Protein AF-A0A9J9GI26-F1 (afdb_monomer_lite)

Structure (mmCIF, N/CA/C/O backbone):
data_AF-A0A9J9GI26-F1
#
_entry.id   AF-A0A9J9GI26-F1
#
loop_
_atom_site.group_PDB
_atom_site.id
_atom_site.type_symbol
_atom_site.label_atom_id
_atom_site.label_alt_id
_atom_site.label_comp_id
_atom_site.label_asym_id
_atom_site.label_entity_id
_atom_site.label_seq_id
_atom_site.pdbx_PDB_ins_code
_atom_site.Cartn_x
_atom_site.Cartn_y
_atom_site.Cartn_z
_atom_site.occupancy
_atom_site.B_iso_or_equiv
_atom_site.auth_seq_id
_atom_site.auth_comp_id
_atom_site.auth_asym_id
_atom_site.auth_atom_id
_atom_site.pdbx_PDB_model_num
ATOM 1 N N . MET A 1 1 ? -12.880 -10.654 -26.041 1.00 37.88 1 MET A N 1
ATOM 2 C CA . MET A 1 1 ? -12.517 -11.934 -25.400 1.00 37.88 1 MET A CA 1
AT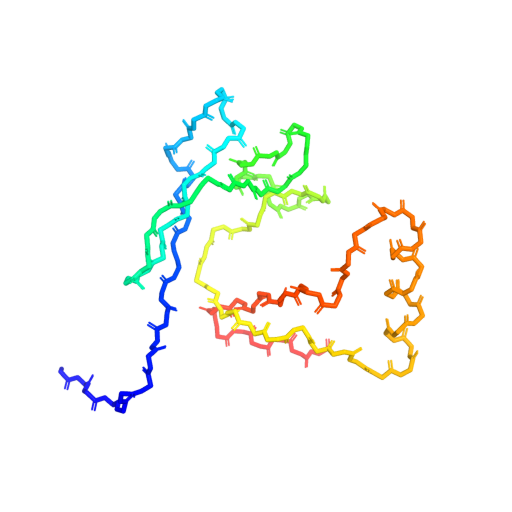OM 3 C C . MET A 1 1 ? -11.047 -12.140 -25.682 1.00 37.88 1 MET A C 1
ATOM 5 O O . MET A 1 1 ? -10.713 -12.551 -26.780 1.00 37.88 1 MET A O 1
ATOM 9 N N . GLU A 1 2 ? -10.180 -11.764 -24.748 1.00 37.56 2 GLU A N 1
ATOM 10 C CA . GLU A 1 2 ? -8.740 -11.980 -24.886 1.00 37.56 2 GLU A CA 1
ATOM 11 C C . GLU A 1 2 ? -8.299 -12.822 -23.695 1.00 37.56 2 GLU A C 1
ATOM 13 O O . GLU A 1 2 ? -8.325 -12.387 -22.547 1.00 37.56 2 GLU A O 1
ATOM 18 N N . SER A 1 3 ? -8.037 -14.089 -23.997 1.00 53.53 3 SER A N 1
ATOM 19 C CA . SER A 1 3 ? -7.461 -15.075 -23.099 1.00 53.53 3 SER A CA 1
ATOM 20 C C . SER A 1 3 ? -5.970 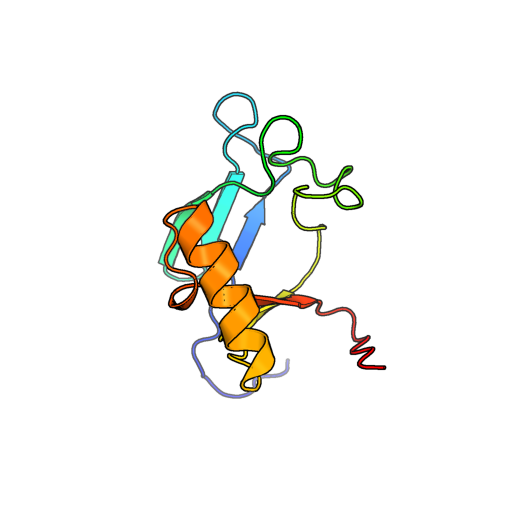-15.117 -23.403 1.00 53.53 3 SER A C 1
ATOM 22 O O . SER A 1 3 ? -5.590 -15.536 -24.494 1.00 53.53 3 SER A O 1
ATOM 24 N N . ALA A 1 4 ? -5.136 -14.710 -22.448 1.00 44.38 4 ALA A N 1
ATOM 25 C CA . ALA A 1 4 ? -3.691 -14.875 -22.512 1.00 44.38 4 ALA A CA 1
ATOM 26 C C . ALA A 1 4 ? -3.170 -15.411 -21.168 1.00 44.38 4 ALA A C 1
ATOM 28 O O . ALA A 1 4 ? -3.223 -14.722 -20.158 1.00 44.38 4 ALA A O 1
ATOM 29 N N . SER A 1 5 ? -2.677 -16.654 -21.216 1.00 44.22 5 SER A N 1
AT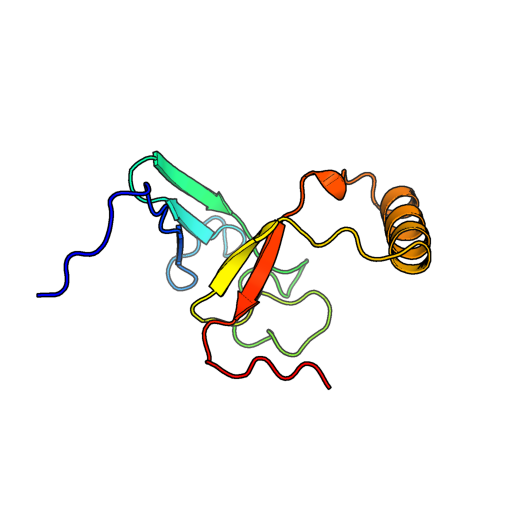OM 30 C CA . SER A 1 5 ? -1.713 -17.307 -20.317 1.00 44.22 5 SER A CA 1
ATOM 31 C C . SER A 1 5 ? -1.999 -17.303 -18.804 1.00 44.22 5 SER A C 1
ATOM 33 O O . SER A 1 5 ? -1.790 -16.315 -18.108 1.00 44.22 5 SER A O 1
ATOM 35 N N . GLY A 1 6 ? -2.393 -18.470 -18.279 1.00 45.53 6 GLY A N 1
ATOM 36 C CA . GLY A 1 6 ? -2.647 -18.739 -16.860 1.00 45.53 6 GLY A CA 1
ATOM 37 C C . GLY A 1 6 ? -1.395 -18.736 -15.976 1.00 45.53 6 GLY A C 1
ATOM 38 O O . GLY A 1 6 ? -1.008 -19.771 -15.443 1.00 45.53 6 GLY A O 1
ATOM 39 N N . GLY A 1 7 ? -0.791 -17.565 -15.790 1.00 52.03 7 GLY A N 1
ATOM 40 C CA . GLY A 1 7 ? -0.138 -17.222 -14.530 1.00 52.03 7 GLY A CA 1
ATOM 41 C C . GLY A 1 7 ? -1.213 -16.738 -13.558 1.00 52.03 7 GLY A C 1
ATOM 42 O O . GLY A 1 7 ? -2.127 -16.019 -13.960 1.00 52.03 7 GLY A O 1
ATOM 43 N N . LEU A 1 8 ? -1.156 -17.156 -12.295 1.00 61.97 8 LEU A N 1
ATOM 44 C CA . LEU A 1 8 ? -2.132 -16.754 -11.283 1.00 61.97 8 LEU A CA 1
ATOM 45 C C . LEU A 1 8 ? -1.972 -15.247 -11.004 1.00 61.97 8 LEU A C 1
ATOM 47 O O . LEU A 1 8 ? -1.168 -14.841 -10.172 1.00 61.97 8 LEU A O 1
ATOM 51 N N . MET A 1 9 ? -2.686 -14.403 -11.751 1.00 69.44 9 MET A N 1
ATOM 52 C CA . MET A 1 9 ? -2.701 -12.962 -11.520 1.00 69.44 9 MET A CA 1
ATOM 53 C C . MET A 1 9 ? -3.489 -12.691 -10.238 1.00 69.44 9 MET A C 1
ATOM 55 O O . MET A 1 9 ? -4.719 -12.746 -10.227 1.00 69.44 9 MET A O 1
ATOM 59 N N . ILE A 1 10 ? -2.776 -12.400 -9.153 1.00 81.56 10 ILE A N 1
ATOM 60 C CA . ILE A 1 10 ? -3.390 -11.964 -7.901 1.00 81.56 10 ILE A CA 1
ATOM 61 C C . ILE A 1 10 ? -3.854 -10.517 -8.087 1.00 81.56 10 ILE A C 1
ATOM 63 O O . ILE A 1 10 ? -3.063 -9.629 -8.401 1.00 81.56 10 ILE A O 1
ATOM 67 N N . SER A 1 11 ? -5.155 -10.284 -7.918 1.00 88.25 11 SER A N 1
ATOM 68 C CA . SER A 1 11 ? -5.745 -8.945 -7.944 1.00 88.25 11 SER A CA 1
ATOM 69 C C . SER A 1 11 ? -6.010 -8.472 -6.521 1.00 88.25 11 SER A C 1
ATOM 71 O O . SER A 1 11 ? -6.630 -9.188 -5.736 1.00 88.25 11 SER A O 1
ATOM 73 N N . CYS A 1 12 ? -5.554 -7.262 -6.213 1.00 91.50 12 CYS A N 1
ATOM 74 C CA . CYS A 1 12 ? -5.701 -6.617 -4.916 1.00 91.50 12 CYS A CA 1
ATOM 75 C C . CYS A 1 12 ? -6.516 -5.331 -5.079 1.00 91.50 12 CYS A C 1
ATOM 77 O O . CYS A 1 12 ? -6.204 -4.511 -5.946 1.00 91.50 12 CYS A O 1
ATOM 79 N N . ARG A 1 13 ? -7.537 -5.126 -4.242 1.00 93.75 13 ARG A N 1
ATOM 80 C CA . ARG A 1 13 ? -8.351 -3.904 -4.229 1.00 93.75 13 ARG A CA 1
ATOM 81 C C . ARG A 1 13 ? -8.516 -3.384 -2.810 1.00 93.75 13 ARG A C 1
ATOM 83 O O . ARG A 1 13 ? -9.058 -4.079 -1.962 1.00 93.75 13 ARG A O 1
ATOM 90 N N . VAL A 1 14 ? -8.111 -2.140 -2.581 1.00 93.50 14 VAL A N 1
ATOM 91 C CA . VAL A 1 14 ? -8.402 -1.421 -1.334 1.00 93.50 14 VAL A CA 1
ATOM 92 C C . VAL A 1 14 ? -9.658 -0.573 -1.530 1.00 93.50 14 VAL A C 1
ATOM 94 O O . VAL A 1 14 ? -9.786 0.099 -2.555 1.00 93.50 14 VAL A O 1
ATOM 97 N N . ASP A 1 15 ? -10.583 -0.602 -0.570 1.00 92.38 15 ASP A N 1
ATOM 98 C CA . ASP A 1 15 ? -11.762 0.271 -0.561 1.00 92.38 15 ASP A CA 1
ATOM 99 C C . ASP A 1 15 ? -11.632 1.371 0.498 1.00 92.38 15 ASP A C 1
ATOM 101 O O . ASP A 1 15 ? -11.766 1.120 1.695 1.00 92.38 15 ASP A O 1
ATOM 105 N N . PHE A 1 16 ? -11.388 2.601 0.042 1.00 90.31 16 PHE A N 1
ATOM 106 C CA . PHE A 1 16 ? -11.333 3.785 0.901 1.00 90.31 16 PHE A CA 1
ATOM 107 C C . PHE A 1 16 ? -12.708 4.426 1.152 1.00 90.31 16 PHE A C 1
ATOM 109 O O . PHE A 1 16 ? -12.797 5.352 1.951 1.00 90.31 16 PHE A O 1
ATOM 116 N N . ASN A 1 17 ? -13.786 3.956 0.508 1.00 90.88 17 ASN A N 1
ATOM 117 C CA . ASN A 1 17 ? -15.136 4.495 0.734 1.00 90.88 17 ASN A CA 1
ATOM 118 C C . ASN A 1 17 ? -15.819 3.871 1.958 1.00 90.88 17 ASN A C 1
ATOM 120 O O . ASN A 1 17 ? -16.731 4.466 2.526 1.00 90.88 17 ASN A O 1
ATOM 124 N N . HIS A 1 18 ? -15.382 2.676 2.361 1.00 91.94 18 HIS A N 1
ATOM 125 C CA . HIS A 1 18 ? -15.930 1.942 3.498 1.00 91.94 18 HIS A CA 1
ATOM 126 C C . HIS A 1 18 ? -14.828 1.669 4.514 1.00 91.94 18 HIS A C 1
ATOM 128 O O . HIS A 1 18 ? -14.175 0.623 4.496 1.00 91.94 18 HIS A O 1
ATOM 134 N N . LEU A 1 19 ? -14.625 2.645 5.395 1.00 93.62 19 LEU A N 1
ATOM 135 C CA . LEU A 1 19 ? -13.651 2.561 6.472 1.00 93.62 19 LEU A CA 1
ATOM 136 C C . LEU A 1 19 ? -14.308 2.075 7.768 1.00 93.62 19 LEU A C 1
ATOM 138 O O . LEU A 1 19 ? -15.457 2.397 8.070 1.00 93.62 19 LEU A O 1
ATOM 142 N N . TYR A 1 20 ? -13.542 1.331 8.554 1.00 91.62 20 TYR A N 1
ATOM 143 C CA . TYR A 1 20 ? -13.896 0.827 9.875 1.00 91.62 20 TYR A CA 1
ATOM 144 C C . TYR A 1 20 ? -13.054 1.538 10.941 1.00 91.62 20 TYR A C 1
ATOM 146 O O . TYR A 1 20 ? -12.129 2.290 10.620 1.00 91.62 20 TYR A O 1
ATOM 154 N N . ASP A 1 21 ? -13.365 1.286 12.215 1.00 92.38 21 ASP A N 1
ATOM 155 C CA . ASP A 1 21 ? -12.585 1.780 13.358 1.00 92.38 21 ASP A CA 1
ATOM 156 C C . ASP A 1 21 ? -12.354 3.306 13.320 1.00 92.38 21 ASP A C 1
ATOM 158 O O . ASP A 1 21 ? -11.226 3.798 13.383 1.00 92.38 21 ASP A O 1
ATOM 162 N N . GLU A 1 22 ? -13.447 4.058 13.138 1.00 89.19 22 GLU A N 1
ATOM 163 C CA . GLU A 1 22 ? -13.449 5.530 13.041 1.00 89.19 22 GLU A CA 1
ATOM 164 C C . GLU A 1 22 ? -12.573 6.085 11.900 1.00 89.19 22 GLU A C 1
ATOM 166 O O . GLU A 1 22 ? -12.017 7.177 11.991 1.00 89.19 22 GLU A O 1
ATOM 171 N N . GLY A 1 23 ? -12.439 5.334 10.803 1.00 87.62 23 GLY A N 1
ATOM 172 C CA . GLY A 1 23 ? -11.656 5.752 9.637 1.00 87.62 23 GLY A CA 1
ATOM 173 C C . GLY A 1 23 ? -10.215 5.240 9.636 1.00 87.62 23 GLY A C 1
ATOM 174 O O . GLY A 1 23 ? -9.483 5.466 8.673 1.00 87.62 23 GLY A O 1
ATOM 175 N N . ARG A 1 24 ? -9.789 4.525 10.683 1.00 89.00 24 ARG A N 1
ATOM 176 C CA . ARG A 1 24 ? -8.407 4.036 10.815 1.00 89.00 24 ARG A CA 1
ATOM 177 C C . ARG A 1 24 ? -8.119 2.798 9.977 1.00 89.00 24 ARG A C 1
ATOM 179 O O . ARG A 1 24 ? -6.965 2.576 9.613 1.00 89.00 24 ARG A O 1
ATOM 186 N N . VAL A 1 25 ? -9.143 2.021 9.630 1.00 93.69 25 VAL A N 1
ATOM 187 C CA . VAL A 1 25 ? -8.977 0.744 8.926 1.00 93.69 25 VAL A CA 1
ATOM 188 C C . VAL A 1 25 ? -9.746 0.748 7.609 1.00 93.69 25 VAL A C 1
ATOM 190 O O . VAL A 1 25 ? -10.948 0.986 7.584 1.00 93.69 25 VAL A O 1
ATOM 193 N N . ALA A 1 26 ? -9.059 0.425 6.519 1.00 94.81 26 ALA A N 1
ATOM 194 C CA . ALA A 1 26 ? -9.639 0.109 5.219 1.00 94.81 26 ALA A CA 1
ATOM 195 C C . ALA A 1 26 ? -9.662 -1.414 4.999 1.00 94.81 26 ALA A C 1
ATOM 197 O O . ALA A 1 26 ? -8.950 -2.168 5.669 1.00 94.81 26 ALA A O 1
ATOM 198 N N . ARG A 1 27 ? -10.463 -1.882 4.036 1.00 95.88 27 ARG A N 1
ATOM 199 C CA . ARG A 1 27 ? -10.477 -3.294 3.621 1.00 95.88 27 ARG A CA 1
ATOM 200 C C . ARG A 1 27 ? -9.659 -3.485 2.350 1.00 95.88 27 ARG A C 1
ATOM 202 O O . ARG A 1 27 ? -9.903 -2.799 1.359 1.00 95.88 27 ARG A O 1
ATOM 209 N N . LEU A 1 28 ? -8.739 -4.444 2.375 1.00 94.31 28 LEU A N 1
ATOM 210 C CA . LEU A 1 28 ? -8.050 -4.972 1.203 1.00 94.31 28 LEU A CA 1
ATOM 211 C C . LEU A 1 28 ? -8.680 -6.308 0.813 1.00 94.31 28 LEU A C 1
ATOM 213 O O . LEU A 1 28 ? -8.615 -7.262 1.579 1.00 94.31 28 LEU A O 1
ATOM 217 N N . ASP A 1 29 ? -9.236 -6.387 -0.387 1.00 95.06 29 ASP A N 1
ATOM 218 C CA . ASP A 1 29 ? -9.704 -7.628 -0.992 1.00 95.06 29 ASP A CA 1
ATOM 219 C C . ASP A 1 29 ? -8.622 -8.202 -1.908 1.00 95.06 29 ASP A C 1
ATOM 221 O O . ASP A 1 29 ? -8.155 -7.525 -2.827 1.00 95.06 29 ASP A O 1
ATOM 225 N N . VAL A 1 30 ? -8.238 -9.454 -1.668 1.00 92.56 30 VAL A N 1
ATOM 226 C CA . VAL A 1 30 ? -7.242 -10.197 -2.444 1.00 92.56 30 VAL A CA 1
ATOM 227 C C . VAL A 1 30 ? -7.936 -11.369 -3.133 1.00 92.56 30 VAL A C 1
ATOM 229 O O . VAL A 1 30 ? -8.406 -12.312 -2.489 1.00 92.56 30 VAL A O 1
ATOM 232 N N . GLY A 1 31 ? -8.017 -11.300 -4.461 1.00 91.38 31 GLY A N 1
ATOM 233 C CA . GLY A 1 31 ? -8.706 -12.280 -5.293 1.00 91.38 31 GLY A CA 1
ATOM 234 C C . GLY A 1 31 ? -8.180 -13.697 -5.068 1.00 91.38 31 GLY A C 1
ATOM 235 O O . GLY A 1 31 ? -6.991 -13.955 -5.227 1.00 91.38 31 GLY A O 1
ATOM 236 N N . GLY A 1 32 ? -9.075 -14.612 -4.693 1.00 88.50 32 GLY A N 1
ATOM 237 C CA . GLY A 1 32 ? -8.738 -16.014 -4.423 1.00 88.50 32 GLY A CA 1
ATOM 238 C C . GLY A 1 32 ? -8.084 -16.284 -3.063 1.00 88.50 32 GLY A C 1
ATOM 239 O O . GLY A 1 32 ? -7.828 -17.445 -2.763 1.00 88.50 32 GLY A O 1
ATOM 240 N N . VAL A 1 33 ? -7.845 -15.257 -2.236 1.00 92.69 33 VAL A N 1
ATOM 241 C CA . VAL A 1 33 ? -7.204 -15.397 -0.915 1.00 92.69 33 VAL A CA 1
ATOM 242 C C . VAL A 1 33 ? -8.144 -14.974 0.215 1.00 92.69 33 VAL A C 1
ATOM 244 O O . VAL A 1 33 ? -8.350 -15.740 1.152 1.00 92.69 33 VAL A O 1
ATOM 247 N N . GLY A 1 34 ? -8.738 -13.779 0.141 1.00 92.75 34 GLY A N 1
ATOM 248 C CA . GLY A 1 34 ? -9.629 -13.268 1.186 1.00 92.75 34 GLY A CA 1
ATOM 249 C C . GLY A 1 34 ? -9.572 -11.752 1.353 1.00 92.75 34 GLY A C 1
ATOM 250 O O . GLY A 1 34 ? -9.037 -11.044 0.501 1.00 92.75 34 GLY A O 1
ATOM 251 N N . SER A 1 35 ? -10.125 -11.265 2.463 1.00 95.31 35 SER A N 1
ATOM 252 C CA . SER A 1 35 ? -10.173 -9.840 2.802 1.00 95.31 35 SER A CA 1
ATOM 253 C C . SER A 1 35 ? -9.413 -9.566 4.096 1.00 95.31 35 SER A C 1
ATOM 255 O O . SER A 1 35 ? -9.568 -10.296 5.075 1.00 95.31 35 SER A O 1
ATOM 257 N N . PHE A 1 36 ? -8.631 -8.489 4.117 1.00 94.81 36 PHE A N 1
ATOM 258 C CA . PHE A 1 36 ? -7.733 -8.149 5.218 1.00 94.81 36 PHE A CA 1
ATOM 259 C C . PHE A 1 36 ? -7.912 -6.690 5.659 1.00 94.81 36 PHE A C 1
ATOM 261 O O . PHE A 1 36 ? -8.144 -5.822 4.810 1.00 94.81 36 PHE A O 1
ATOM 268 N N . PRO A 1 37 ? -7.798 -6.391 6.965 1.00 94.62 37 PRO A N 1
ATOM 269 C CA . PRO A 1 37 ? -7.746 -5.018 7.448 1.00 94.62 37 PRO A CA 1
ATOM 270 C C . PRO A 1 37 ? -6.386 -4.397 7.109 1.00 94.62 37 PRO A C 1
ATOM 272 O O . PRO A 1 37 ? -5.340 -4.978 7.395 1.00 94.62 37 PRO A O 1
ATOM 275 N N . VAL A 1 38 ? -6.396 -3.211 6.509 1.00 93.88 38 VAL A N 1
ATOM 276 C CA . VAL A 1 38 ? -5.191 -2.461 6.124 1.00 93.88 38 VAL A CA 1
ATOM 277 C C . VAL A 1 38 ? -5.356 -0.975 6.436 1.00 93.88 38 VAL A C 1
ATOM 279 O O . VAL A 1 38 ? -6.446 -0.515 6.765 1.00 93.88 38 VAL A O 1
ATOM 282 N N . PHE A 1 39 ? -4.283 -0.203 6.302 1.00 93.06 39 PHE A N 1
ATOM 283 C CA . PHE A 1 39 ? -4.330 1.257 6.324 1.00 93.06 39 PHE A CA 1
ATOM 284 C C . PHE A 1 39 ? -3.296 1.826 5.348 1.00 93.06 39 PHE A C 1
ATOM 286 O O . PHE A 1 39 ? -2.363 1.133 4.938 1.00 93.06 39 PHE A O 1
ATOM 293 N N . SER A 1 40 ? -3.455 3.091 4.970 1.00 88.88 40 SER A N 1
ATOM 294 C CA . SER A 1 40 ? -2.495 3.815 4.135 1.00 88.88 40 SER A CA 1
ATOM 295 C C . SER A 1 40 ? -2.328 5.246 4.635 1.00 88.88 40 SER A C 1
ATOM 297 O O . SER A 1 40 ? -3.312 5.870 5.011 1.00 88.88 40 SER A O 1
ATOM 299 N N . GLY A 1 41 ? -1.102 5.772 4.640 1.00 86.88 41 GLY A N 1
ATOM 300 C CA . GLY A 1 41 ? -0.771 7.062 5.256 1.00 86.88 41 GLY A CA 1
ATOM 301 C C . GLY A 1 41 ? -0.580 6.984 6.777 1.00 86.88 41 GLY A C 1
ATOM 302 O O . GLY A 1 41 ? -0.814 5.947 7.397 1.00 86.88 41 GLY A O 1
ATOM 303 N N . LEU A 1 42 ? -0.115 8.080 7.382 1.00 82.81 42 LEU A N 1
ATOM 304 C CA . LEU A 1 42 ? 0.188 8.156 8.817 1.00 82.81 42 LEU A CA 1
ATOM 305 C C . LEU A 1 42 ? -0.653 9.215 9.541 1.00 82.81 42 LEU A C 1
ATOM 307 O O . LEU A 1 42 ? -0.948 10.286 9.005 1.00 82.81 42 LEU A O 1
ATOM 311 N N . GLY A 1 43 ? -0.986 8.932 10.804 1.00 84.81 43 GLY A N 1
ATOM 312 C CA . GLY A 1 43 ? -1.677 9.860 11.702 1.00 84.81 43 GLY A CA 1
ATOM 313 C C . GLY A 1 43 ? -2.980 10.397 11.107 1.00 84.81 43 GLY A C 1
ATOM 314 O O . GLY A 1 43 ? -3.825 9.639 10.641 1.00 84.81 43 GLY A O 1
ATOM 315 N N . ASN A 1 44 ? -3.123 11.723 11.082 1.00 84.31 44 ASN A N 1
ATOM 316 C CA . ASN A 1 44 ? -4.331 12.397 10.595 1.00 84.31 44 ASN A CA 1
ATOM 317 C C . ASN A 1 44 ? -4.545 12.294 9.074 1.00 84.31 44 ASN A C 1
ATOM 319 O O . ASN A 1 44 ? -5.597 12.726 8.598 1.00 84.31 44 ASN A O 1
ATOM 323 N N . LEU A 1 45 ? -3.567 11.771 8.326 1.00 83.94 45 LEU A N 1
ATOM 324 C CA . LEU A 1 45 ? -3.615 11.573 6.872 1.00 83.94 45 LEU A CA 1
ATOM 325 C C . LEU A 1 45 ? -3.911 10.114 6.486 1.00 83.94 45 LEU A C 1
ATOM 327 O O . LEU A 1 45 ? -3.865 9.771 5.300 1.00 83.94 45 LEU A O 1
ATOM 331 N N . ALA A 1 46 ? -4.179 9.258 7.476 1.00 88.69 46 ALA A N 1
ATOM 332 C CA . ALA A 1 46 ? -4.509 7.862 7.250 1.00 88.69 46 ALA A CA 1
ATOM 333 C C . ALA A 1 46 ? -5.857 7.721 6.527 1.00 88.69 46 ALA A C 1
ATOM 335 O O . ALA A 1 46 ? -6.847 8.332 6.928 1.00 88.69 46 ALA A O 1
ATOM 336 N N . ASN A 1 47 ? -5.879 6.909 5.471 1.00 90.12 47 ASN A N 1
ATOM 337 C CA . ASN A 1 47 ? -7.033 6.590 4.626 1.00 90.12 47 ASN A CA 1
ATOM 338 C C . ASN A 1 47 ? -7.764 7.816 4.041 1.00 90.12 47 ASN A C 1
ATOM 340 O O . ASN A 1 47 ? -8.961 7.758 3.772 1.00 90.12 47 ASN A O 1
ATOM 344 N N . LYS A 1 48 ? -7.030 8.912 3.823 1.00 87.75 48 LYS A N 1
ATOM 345 C CA . LYS A 1 48 ? -7.490 10.162 3.205 1.00 87.75 48 LYS A CA 1
ATOM 346 C C . LYS A 1 48 ? -6.886 10.336 1.813 1.00 87.75 48 LYS A C 1
ATOM 348 O O . LYS A 1 48 ? -5.846 10.995 1.676 1.00 87.75 48 LYS A O 1
ATOM 353 N N . PRO A 1 49 ? -7.483 9.726 0.774 1.00 82.56 49 PRO A N 1
ATOM 354 C CA . PRO A 1 49 ? -6.959 9.789 -0.588 1.00 82.56 49 PRO A CA 1
ATOM 355 C C . PRO A 1 49 ? -6.882 11.215 -1.146 1.00 82.56 49 PRO A C 1
ATOM 357 O O . PRO A 1 49 ? -6.036 11.497 -1.986 1.00 82.56 49 PRO A O 1
ATOM 360 N N . GLU A 1 50 ? -7.710 12.138 -0.661 1.00 83.50 50 GLU A N 1
ATOM 361 C CA . GLU A 1 50 ? -7.683 13.552 -1.032 1.00 83.50 50 GLU A CA 1
ATOM 362 C C . GLU A 1 50 ? -6.387 14.255 -0.617 1.00 83.50 50 GLU A C 1
ATOM 364 O O . GLU A 1 50 ? -6.006 15.245 -1.231 1.00 83.50 50 GLU A O 1
ATOM 369 N N . SER A 1 51 ? -5.690 13.737 0.398 1.00 78.69 51 SER A N 1
ATOM 370 C CA . SER A 1 51 ? -4.446 14.314 0.915 1.00 7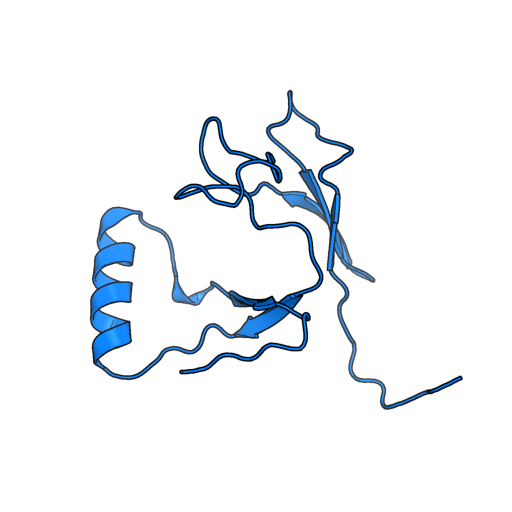8.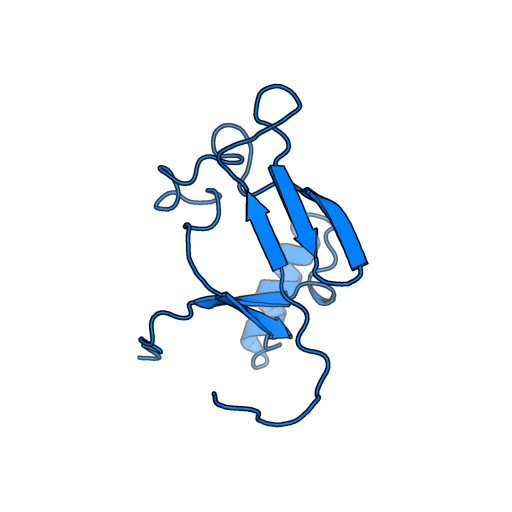69 51 SER A CA 1
ATOM 371 C C . SER A 1 51 ? -3.199 13.703 0.276 1.00 78.69 51 SER A C 1
ATOM 373 O O . SER A 1 51 ? -2.093 13.968 0.740 1.00 78.69 51 SER A O 1
ATOM 375 N N . SER A 1 52 ? -3.338 12.892 -0.780 1.00 74.25 52 SER A N 1
ATOM 376 C CA . SER A 1 52 ? -2.248 12.093 -1.363 1.00 74.25 52 SER A CA 1
ATOM 377 C C . SER A 1 52 ? -1.074 12.905 -1.933 1.00 74.25 52 SER A C 1
ATOM 379 O O . SER A 1 52 ? -0.063 12.333 -2.329 1.00 74.25 52 SER A O 1
ATOM 381 N N . TYR A 1 53 ? -1.200 14.232 -1.999 1.00 76.25 53 TYR A N 1
ATOM 382 C CA . TYR A 1 53 ? -0.139 15.167 -2.376 1.00 76.25 53 TYR A CA 1
ATOM 383 C C . TYR A 1 53 ? 0.793 15.545 -1.207 1.00 76.25 53 TYR A C 1
ATOM 385 O O . TYR A 1 53 ? 1.793 16.228 -1.419 1.00 76.25 53 TYR A O 1
ATOM 393 N N . MET A 1 54 ? 0.471 15.146 0.029 1.00 73.00 54 MET A N 1
ATOM 394 C CA . MET A 1 54 ? 1.243 15.477 1.231 1.00 73.00 54 MET A CA 1
ATOM 395 C C . MET A 1 54 ? 2.238 14.366 1.599 1.00 73.00 54 MET A C 1
ATOM 397 O O . MET A 1 54 ? 2.005 13.180 1.368 1.00 73.00 54 MET A O 1
ATOM 401 N N . THR A 1 55 ? 3.346 14.734 2.245 1.00 73.88 55 THR A N 1
ATOM 402 C CA . THR A 1 55 ? 4.303 13.764 2.799 1.00 73.88 55 THR A CA 1
ATOM 403 C C . THR A 1 55 ? 3.620 12.855 3.825 1.00 73.88 55 THR A C 1
ATOM 405 O O . THR A 1 55 ? 2.920 13.340 4.712 1.00 73.88 55 THR A O 1
ATOM 408 N N . ASN A 1 56 ? 3.865 11.542 3.735 1.00 75.56 56 ASN A N 1
ATOM 409 C CA . ASN A 1 56 ? 3.253 10.493 4.571 1.00 75.56 56 ASN A CA 1
ATOM 410 C C . ASN A 1 56 ? 1.731 10.326 4.403 1.00 75.56 56 ASN A C 1
ATOM 412 O O . ASN A 1 56 ? 1.072 9.762 5.281 1.00 75.56 56 ASN A O 1
ATOM 416 N N . ALA A 1 57 ? 1.163 10.815 3.302 1.00 84.06 57 ALA A N 1
ATOM 417 C CA . ALA A 1 57 ? -0.253 10.660 3.018 1.00 84.06 57 ALA A CA 1
ATOM 418 C C . ALA A 1 57 ? -0.623 9.270 2.489 1.00 84.06 57 ALA A C 1
ATOM 420 O O . ALA A 1 57 ? 0.221 8.422 2.195 1.00 84.06 57 ALA A O 1
ATOM 421 N N . THR A 1 58 ? -1.932 9.065 2.376 1.00 85.75 58 THR A N 1
ATOM 422 C CA . THR A 1 58 ? -2.536 7.898 1.735 1.00 85.75 58 THR A CA 1
ATOM 423 C C . THR A 1 58 ? -2.089 7.782 0.280 1.00 85.75 58 THR A C 1
ATOM 425 O O . THR A 1 58 ? -1.996 8.785 -0.431 1.00 85.75 58 THR A O 1
ATOM 428 N N . VAL A 1 59 ? -1.834 6.551 -0.168 1.00 86.06 59 VAL A N 1
ATOM 429 C CA . VAL A 1 59 ? -1.500 6.259 -1.568 1.00 86.06 59 VAL A CA 1
ATOM 430 C C . VAL A 1 59 ? -2.627 6.779 -2.474 1.00 86.06 59 VAL A C 1
ATOM 432 O O . VAL A 1 59 ? -3.796 6.500 -2.191 1.00 86.06 59 VAL A O 1
ATOM 435 N N . PRO A 1 60 ? -2.315 7.521 -3.554 1.00 87.38 60 PRO A N 1
ATOM 436 C CA . PRO A 1 60 ? -3.339 8.036 -4.453 1.00 87.38 60 PRO A CA 1
ATOM 437 C C . PRO A 1 60 ? -4.236 6.917 -5.013 1.00 87.38 60 PRO A C 1
ATOM 439 O O . PRO A 1 60 ? -3.740 5.838 -5.344 1.00 87.38 60 PRO A O 1
ATOM 442 N N . PRO A 1 61 ? -5.550 7.146 -5.177 1.00 88.50 61 PRO A N 1
ATOM 443 C CA . PRO A 1 61 ? -6.422 6.186 -5.843 1.00 88.50 61 PRO A CA 1
ATOM 444 C C . PRO A 1 61 ? -5.975 5.925 -7.284 1.00 88.50 61 PRO A C 1
ATOM 446 O O . PRO A 1 61 ? -5.751 6.852 -8.065 1.00 88.50 61 PRO A O 1
ATOM 449 N N . GLY A 1 62 ? -5.884 4.653 -7.659 1.00 87.81 62 GLY A N 1
ATOM 450 C CA . GLY A 1 62 ? -5.453 4.263 -8.994 1.00 87.81 62 GLY A CA 1
ATOM 451 C C . GLY A 1 62 ? -5.249 2.763 -9.132 1.00 87.81 62 GLY A C 1
ATOM 452 O O . GLY A 1 62 ? -5.432 1.996 -8.189 1.00 87.81 62 GLY A O 1
ATOM 453 N N . SER A 1 63 ? -4.872 2.347 -10.338 1.00 88.56 63 SER A N 1
ATOM 454 C CA . SER A 1 63 ? -4.383 0.992 -10.590 1.00 88.56 63 SER A CA 1
ATOM 455 C C . SER A 1 63 ? -2.865 0.988 -10.491 1.00 88.56 63 SER A C 1
ATOM 457 O O . SER A 1 63 ? -2.219 1.871 -11.051 1.00 88.56 63 SER A O 1
ATOM 459 N N . TYR A 1 64 ? -2.309 -0.006 -9.808 1.00 87.00 64 TYR A N 1
ATOM 460 C CA . TYR A 1 64 ? -0.872 -0.150 -9.604 1.00 87.00 64 TYR A CA 1
ATOM 461 C C . TYR A 1 64 ? -0.446 -1.586 -9.890 1.00 87.00 64 TYR A C 1
ATOM 463 O O . TYR A 1 64 ? -1.191 -2.529 -9.624 1.00 87.00 64 TYR A O 1
ATOM 471 N N . TRP A 1 65 ? 0.763 -1.741 -10.409 1.00 85.19 65 TRP A N 1
ATOM 472 C CA . TRP A 1 65 ? 1.489 -2.997 -10.396 1.00 85.19 65 TRP A CA 1
ATOM 473 C C . TRP A 1 65 ? 2.218 -3.125 -9.064 1.00 85.19 65 TRP A C 1
ATOM 475 O O . TRP A 1 65 ? 2.901 -2.193 -8.640 1.00 85.19 65 TRP A O 1
ATOM 485 N N . ILE A 1 66 ? 2.057 -4.272 -8.410 1.00 83.00 66 ILE A N 1
ATOM 486 C CA . ILE A 1 66 ? 2.877 -4.654 -7.262 1.00 83.00 66 ILE A CA 1
ATOM 487 C C . ILE A 1 66 ? 4.103 -5.350 -7.838 1.00 83.00 66 ILE A C 1
ATOM 489 O O . ILE A 1 66 ? 3.965 -6.354 -8.536 1.00 83.00 66 ILE A O 1
ATOM 493 N N . VAL A 1 67 ? 5.277 -4.790 -7.588 1.00 80.56 67 VAL A N 1
ATOM 494 C CA . VAL A 1 67 ? 6.555 -5.336 -8.048 1.00 80.56 67 VAL A CA 1
ATOM 495 C C . VAL A 1 67 ? 7.478 -5.516 -6.856 1.00 80.56 67 VAL A C 1
ATOM 497 O O . VAL A 1 67 ? 7.349 -4.806 -5.854 1.00 80.56 67 VAL A O 1
ATOM 500 N N . ASP A 1 68 ? 8.426 -6.441 -6.964 1.00 77.69 68 ASP A N 1
ATOM 501 C CA . ASP A 1 68 ? 9.500 -6.519 -5.981 1.00 77.69 68 ASP A CA 1
ATOM 502 C C . ASP A 1 68 ? 10.232 -5.182 -5.944 1.00 77.69 68 ASP A C 1
ATOM 504 O O . ASP A 1 68 ? 10.482 -4.552 -6.978 1.00 77.69 68 ASP A O 1
ATOM 508 N N . ARG A 1 69 ? 10.526 -4.706 -4.733 1.00 69.44 69 ARG A N 1
ATOM 509 C CA . ARG A 1 69 ? 11.235 -3.446 -4.567 1.00 69.44 69 ARG A CA 1
ATOM 510 C C . ARG A 1 69 ? 12.605 -3.583 -5.240 1.00 69.44 69 ARG A C 1
ATOM 512 O O . ARG A 1 69 ? 13.394 -4.417 -4.799 1.00 69.44 69 ARG A O 1
ATOM 519 N N . PRO A 1 70 ? 12.930 -2.771 -6.263 1.00 61.38 70 PRO A N 1
ATOM 520 C CA . PRO A 1 70 ? 14.249 -2.830 -6.870 1.00 61.38 70 PRO A CA 1
ATOM 521 C C . PRO A 1 70 ? 15.278 -2.442 -5.807 1.00 61.38 70 PRO A C 1
ATOM 523 O O . PRO A 1 70 ? 15.216 -1.351 -5.239 1.00 61.38 70 PRO A O 1
ATOM 526 N N . GLU A 1 71 ? 16.217 -3.338 -5.512 1.00 57.81 71 GLU A N 1
ATOM 527 C CA . GLU A 1 71 ? 17.214 -3.110 -4.457 1.00 57.81 71 GLU A CA 1
ATOM 528 C C . GLU A 1 71 ? 18.161 -1.937 -4.798 1.00 57.81 71 GLU A C 1
ATOM 530 O O . GLU A 1 71 ? 18.706 -1.281 -3.907 1.00 57.81 71 GLU A O 1
ATOM 535 N N . GLY A 1 72 ? 18.236 -1.546 -6.077 1.00 48.75 72 GLY A N 1
ATOM 536 C CA . GLY A 1 72 ? 19.070 -0.450 -6.567 1.00 48.75 72 GLY A CA 1
ATOM 537 C C . GLY A 1 72 ? 20.572 -0.737 -6.423 1.00 48.75 72 GLY A C 1
ATOM 538 O O . GLY A 1 72 ? 20.993 -1.742 -5.866 1.00 48.75 72 GLY A O 1
ATOM 539 N N . GLY A 1 73 ? 21.416 0.147 -6.961 1.00 49.62 73 GLY A N 1
ATOM 540 C CA . GLY A 1 73 ? 22.872 0.058 -6.784 1.00 49.62 73 GLY A CA 1
ATOM 541 C C . GLY A 1 73 ? 23.331 0.415 -5.360 1.00 49.62 73 GLY A C 1
ATOM 542 O O . GLY A 1 73 ? 22.538 0.816 -4.511 1.00 49.62 73 GLY A O 1
ATOM 543 N N . PHE A 1 74 ? 24.644 0.362 -5.112 1.00 44.88 74 PHE A N 1
ATOM 544 C CA . PHE A 1 74 ? 25.302 0.560 -3.802 1.00 44.88 74 PHE A CA 1
ATOM 545 C C . PHE A 1 74 ? 24.825 1.793 -2.987 1.00 44.88 74 PHE A C 1
ATOM 547 O O . PHE A 1 74 ? 24.842 1.775 -1.759 1.00 44.88 74 PHE A O 1
ATOM 554 N N . TYR A 1 75 ? 24.358 2.855 -3.655 1.00 46.62 75 TYR A N 1
ATOM 555 C CA . TYR A 1 75 ? 23.847 4.096 -3.047 1.00 46.62 75 TYR A CA 1
ATOM 556 C C . TYR A 1 75 ? 22.393 3.995 -2.521 1.00 46.62 75 TYR A C 1
ATOM 558 O O . TYR A 1 75 ? 22.008 4.718 -1.605 1.00 46.62 75 TYR A O 1
ATOM 566 N N . SER A 1 76 ? 21.581 3.079 -3.066 1.00 52.59 76 SER A N 1
ATOM 567 C CA . SER A 1 76 ? 20.217 2.762 -2.597 1.00 52.59 76 SER A CA 1
ATOM 568 C C . SER A 1 76 ? 20.246 1.981 -1.277 1.00 52.59 76 SER A C 1
ATOM 570 O O . SER A 1 76 ? 19.421 2.199 -0.380 1.00 52.59 76 SER A O 1
ATOM 572 N N . HIS A 1 77 ? 21.260 1.129 -1.104 1.00 49.09 77 HIS A N 1
ATOM 573 C CA . HIS A 1 77 ? 21.450 0.349 0.116 1.00 49.09 77 HIS A CA 1
ATOM 574 C C . HIS A 1 77 ? 21.782 1.226 1.333 1.00 49.09 77 HIS A C 1
ATOM 576 O O . HIS A 1 77 ? 21.262 0.955 2.411 1.00 49.09 77 HIS A O 1
ATOM 582 N N . THR A 1 78 ? 22.558 2.308 1.192 1.00 48.19 78 THR A N 1
ATOM 583 C CA . THR A 1 78 ? 22.918 3.187 2.327 1.00 48.19 78 THR A CA 1
ATOM 584 C C . THR A 1 78 ? 21.732 4.011 2.842 1.00 48.19 78 THR A C 1
ATOM 586 O O . THR A 1 78 ? 21.556 4.132 4.053 1.00 48.19 78 THR A O 1
ATOM 589 N N . GLN A 1 79 ? 20.864 4.503 1.951 1.00 53.16 79 GLN A N 1
ATOM 590 C CA . GLN A 1 79 ? 19.609 5.178 2.322 1.00 53.16 79 GLN A CA 1
ATOM 591 C C . GLN A 1 79 ? 18.591 4.207 2.942 1.00 53.16 79 GLN A C 1
ATOM 593 O O . GLN A 1 79 ? 17.902 4.546 3.907 1.00 53.16 79 GLN A O 1
ATOM 598 N N . THR A 1 80 ? 18.526 2.977 2.425 1.00 51.94 80 THR A N 1
ATOM 599 C CA . THR A 1 80 ? 17.682 1.903 2.973 1.00 51.94 80 THR A CA 1
ATOM 600 C C . THR A 1 80 ? 18.148 1.502 4.379 1.00 51.94 80 THR A C 1
ATOM 602 O O . THR A 1 80 ? 17.324 1.411 5.286 1.00 51.94 80 THR A O 1
ATOM 605 N N . TRP A 1 81 ? 19.462 1.377 4.603 1.00 48.28 81 TRP A N 1
ATOM 606 C CA . TRP A 1 81 ? 20.059 1.125 5.922 1.00 48.28 81 TRP A CA 1
ATOM 607 C C . TRP A 1 81 ? 19.785 2.247 6.934 1.00 48.28 81 TRP A C 1
ATOM 609 O O . TRP A 1 81 ? 19.457 1.967 8.088 1.00 48.28 81 TRP A O 1
ATOM 619 N N . PHE A 1 82 ? 19.855 3.514 6.513 1.00 47.50 82 PHE A N 1
ATOM 620 C CA . PHE A 1 82 ? 19.566 4.654 7.392 1.00 47.50 82 PHE A CA 1
ATOM 621 C C . PHE A 1 82 ? 18.093 4.700 7.832 1.00 47.50 82 PHE A C 1
ATOM 623 O O . PHE A 1 82 ? 17.803 4.993 8.992 1.00 47.50 82 PHE A O 1
ATOM 630 N N . LYS A 1 83 ? 17.152 4.355 6.940 1.00 49.94 83 LYS A N 1
ATOM 631 C CA . LYS A 1 83 ? 15.721 4.244 7.280 1.00 49.94 83 LYS A CA 1
ATOM 632 C C . LYS A 1 83 ? 15.410 3.008 8.136 1.00 49.94 83 LYS A C 1
ATOM 634 O O . LYS A 1 83 ? 14.612 3.118 9.071 1.00 49.94 83 LYS A O 1
ATOM 639 N N . HIS A 1 84 ? 16.088 1.882 7.887 1.00 49.53 84 HIS A N 1
ATOM 640 C CA . HIS A 1 84 ? 16.062 0.677 8.733 1.00 49.53 84 HIS A CA 1
ATOM 641 C C . HIS A 1 84 ? 16.396 0.993 10.194 1.00 49.53 84 HIS A C 1
ATOM 643 O O . HIS A 1 84 ? 15.627 0.650 11.094 1.00 49.53 84 HIS A O 1
ATOM 649 N N . ALA A 1 85 ? 17.503 1.701 10.429 1.00 46.22 85 ALA A N 1
ATOM 650 C CA . ALA A 1 85 ? 17.983 2.010 11.774 1.00 46.22 85 ALA A CA 1
ATOM 651 C C . ALA A 1 85 ? 17.049 2.941 12.574 1.00 46.22 85 ALA A C 1
ATOM 653 O O . ALA A 1 85 ? 17.091 2.929 13.801 1.00 46.22 85 ALA A O 1
ATOM 654 N N . TYR A 1 86 ? 16.197 3.729 11.907 1.00 46.38 86 TYR A N 1
ATOM 655 C CA . TYR A 1 86 ? 15.379 4.763 12.556 1.00 46.38 86 TYR A CA 1
ATOM 656 C C . TYR A 1 86 ? 13.934 4.335 12.883 1.00 46.38 86 TYR A C 1
ATOM 658 O O . TYR A 1 86 ? 13.245 5.026 13.625 1.00 46.38 86 TYR A O 1
ATOM 666 N N . THR A 1 87 ? 13.446 3.215 12.339 1.00 56.53 87 THR A N 1
ATOM 667 C CA . THR A 1 87 ? 12.018 2.816 12.447 1.00 56.53 87 THR A CA 1
ATOM 668 C C . THR A 1 87 ? 11.783 1.378 12.901 1.00 56.53 87 THR A C 1
ATOM 670 O O . THR A 1 87 ? 10.664 1.059 13.287 1.00 56.53 87 THR A O 1
ATOM 673 N N . GLY A 1 88 ? 12.797 0.506 12.857 1.00 57.47 88 GLY A N 1
ATOM 674 C CA . GLY A 1 88 ? 12.660 -0.904 13.247 1.00 57.47 88 GLY A CA 1
ATOM 675 C C . GLY A 1 88 ? 11.911 -1.791 12.241 1.00 57.47 88 GLY A C 1
ATOM 676 O O . GLY A 1 88 ? 11.690 -2.964 12.524 1.00 57.47 88 GLY A O 1
ATOM 677 N N . ASN A 1 89 ? 11.538 -1.268 11.069 1.00 63.38 89 ASN A N 1
ATOM 678 C CA . ASN A 1 89 ? 10.885 -2.046 10.012 1.00 63.38 89 ASN A CA 1
ATOM 679 C C . ASN A 1 89 ? 11.902 -2.869 9.205 1.00 63.38 89 ASN A C 1
ATOM 681 O O . ASN A 1 89 ? 13.025 -2.416 8.973 1.00 63.38 89 ASN A O 1
ATOM 685 N N . ASN A 1 90 ? 11.492 -4.049 8.725 1.00 67.06 90 ASN A N 1
ATOM 686 C CA . ASN A 1 90 ? 12.249 -4.809 7.733 1.00 67.06 90 ASN A CA 1
ATOM 687 C C . ASN A 1 90 ? 11.859 -4.362 6.314 1.00 67.06 90 ASN A C 1
ATOM 689 O O . ASN A 1 90 ? 10.840 -4.789 5.780 1.00 67.06 90 ASN A O 1
ATOM 693 N N . TYR A 1 91 ? 12.650 -3.478 5.707 1.00 66.25 91 TYR A N 1
ATOM 694 C CA . TYR A 1 91 ? 12.363 -2.920 4.383 1.00 66.25 91 TYR A CA 1
ATOM 695 C C . TYR A 1 91 ? 12.687 -3.885 3.234 1.00 66.25 91 TYR A C 1
ATOM 697 O O . TYR A 1 91 ? 12.362 -3.575 2.088 1.00 66.25 91 TYR A O 1
ATOM 705 N N . TYR A 1 92 ? 13.310 -5.035 3.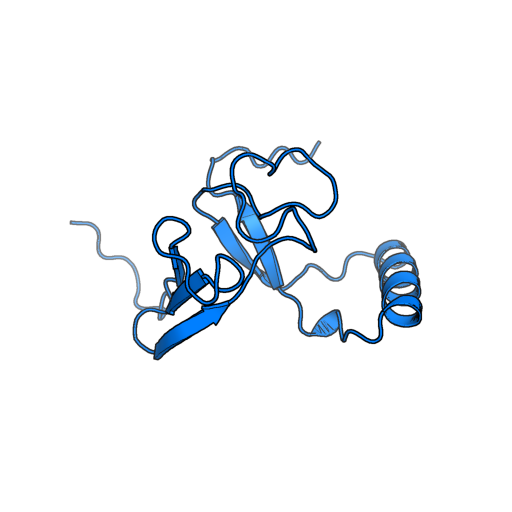517 1.00 69.19 92 TYR A N 1
ATOM 706 C CA . TYR A 1 92 ? 13.509 -6.102 2.530 1.00 69.19 92 TYR A CA 1
ATOM 707 C C . TYR A 1 92 ? 12.208 -6.850 2.211 1.00 69.19 92 TYR A C 1
ATOM 709 O O . TYR A 1 92 ? 12.068 -7.369 1.112 1.00 69.19 92 TYR A O 1
ATOM 717 N N . ASP A 1 93 ? 11.231 -6.839 3.124 1.00 73.06 93 ASP A N 1
ATOM 718 C CA . ASP A 1 93 ? 9.918 -7.462 2.902 1.00 73.06 93 ASP A CA 1
ATOM 719 C C . ASP A 1 93 ? 8.952 -6.533 2.143 1.00 73.06 93 ASP A C 1
ATOM 721 O O . ASP A 1 93 ? 7.787 -6.864 1.916 1.00 73.06 93 ASP A O 1
ATOM 725 N N . TRP A 1 94 ? 9.398 -5.322 1.798 1.00 79.19 94 TRP A N 1
ATOM 726 C CA . TRP A 1 94 ? 8.552 -4.333 1.147 1.00 79.19 94 TRP A CA 1
ATOM 727 C C . TRP A 1 94 ? 8.523 -4.561 -0.358 1.00 79.19 94 TRP A C 1
ATOM 729 O O . TRP A 1 94 ? 9.553 -4.728 -1.005 1.00 79.19 94 TRP A O 1
ATOM 739 N N . PHE A 1 95 ? 7.331 -4.452 -0.926 1.00 81.25 95 PHE A N 1
ATOM 740 C CA . PHE A 1 95 ? 7.117 -4.343 -2.362 1.00 81.25 95 PHE A CA 1
ATOM 741 C C . PHE A 1 95 ? 7.045 -2.870 -2.784 1.00 81.25 95 PHE A C 1
ATOM 743 O O . PHE A 1 95 ? 6.793 -1.974 -1.972 1.00 81.25 95 PHE A O 1
ATOM 750 N N . ALA A 1 96 ? 7.246 -2.611 -4.073 1.00 81.19 96 ALA A N 1
ATOM 751 C CA . ALA A 1 96 ? 7.008 -1.312 -4.684 1.00 81.19 96 ALA A CA 1
ATOM 752 C C . ALA A 1 96 ? 5.670 -1.299 -5.440 1.00 81.19 96 ALA A C 1
ATOM 754 O O . ALA A 1 96 ? 5.200 -2.319 -5.948 1.00 81.19 96 ALA A O 1
ATOM 755 N N . LEU A 1 97 ? 5.054 -0.118 -5.507 1.00 83.19 97 LEU A N 1
ATOM 756 C CA . LEU A 1 97 ? 3.838 0.129 -6.276 1.00 83.19 97 LEU A CA 1
ATOM 757 C C . LEU A 1 97 ? 4.182 0.997 -7.481 1.00 83.19 97 LEU A C 1
ATOM 759 O O . LEU A 1 97 ? 4.630 2.130 -7.316 1.00 83.19 97 LEU A O 1
ATOM 763 N N . PHE A 1 98 ? 3.932 0.484 -8.682 1.00 82.00 98 PHE A N 1
ATOM 764 C CA . PHE A 1 98 ? 4.141 1.218 -9.926 1.00 82.00 98 PHE A CA 1
ATOM 765 C C . PHE A 1 98 ? 2.800 1.590 -10.552 1.00 82.00 98 PHE A C 1
ATOM 767 O O . PHE A 1 98 ? 1.966 0.715 -10.786 1.00 82.00 98 PHE A O 1
ATOM 774 N N . ARG A 1 99 ? 2.544 2.876 -10.803 1.00 83.12 99 ARG A N 1
ATOM 775 C CA . ARG A 1 99 ? 1.230 3.316 -11.290 1.00 83.12 99 ARG A CA 1
ATOM 776 C C . ARG A 1 99 ? 0.980 2.800 -12.711 1.00 83.12 99 ARG A C 1
ATOM 778 O O . ARG A 1 99 ? 1.835 2.856 -13.585 1.00 83.12 99 ARG A O 1
ATOM 785 N N . LYS A 1 100 ? -0.217 2.260 -12.939 1.00 80.00 100 LYS A N 1
ATOM 786 C CA . LYS A 1 100 ? -0.695 1.782 -14.242 1.00 80.00 100 LYS A CA 1
ATOM 787 C C . LYS A 1 100 ? -1.426 2.917 -14.962 1.00 80.00 100 LYS A C 1
ATOM 789 O O . LYS A 1 100 ? -2.610 2.812 -15.269 1.00 80.00 100 LYS A O 1
ATOM 794 N N . ASP A 1 101 ? -0.744 4.032 -15.170 1.00 68.44 101 ASP A N 1
ATOM 795 C CA . ASP A 1 101 ? -1.231 5.181 -15.943 1.00 68.44 101 ASP A CA 1
ATOM 796 C C . ASP A 1 101 ? -0.484 5.358 -17.273 1.00 68.44 101 ASP A C 1
ATOM 798 O O . ASP A 1 101 ? -0.776 6.282 -18.024 1.00 68.44 101 ASP A O 1
ATOM 802 N N . GLY A 1 102 ? 0.412 4.424 -17.618 1.00 54.06 102 GLY A N 1
ATOM 803 C CA . GLY A 1 102 ? 1.102 4.402 -18.911 1.00 54.06 102 GLY A CA 1
ATOM 804 C C . GLY A 1 102 ? 2.184 5.474 -19.056 1.00 54.06 102 GLY A C 1
ATOM 805 O O . GLY A 1 102 ? 2.782 5.572 -20.123 1.00 54.06 102 GLY A O 1
ATOM 806 N N . ILE A 1 103 ? 2.455 6.237 -17.994 1.00 51.69 103 ILE A N 1
ATOM 807 C CA . ILE A 1 103 ? 3.549 7.200 -17.915 1.00 51.69 103 ILE A CA 1
ATOM 808 C C . ILE A 1 103 ? 4.628 6.562 -17.037 1.00 51.69 103 ILE A C 1
ATOM 810 O O . ILE A 1 103 ? 4.677 6.754 -15.826 1.00 51.69 103 ILE A O 1
ATOM 814 N N . ILE A 1 104 ? 5.477 5.744 -17.658 1.00 45.03 104 ILE A N 1
ATOM 815 C CA . ILE A 1 104 ? 6.808 5.472 -17.111 1.00 45.03 104 ILE A CA 1
ATOM 816 C C . ILE A 1 104 ? 7.633 6.707 -17.484 1.00 45.03 104 ILE A C 1
ATOM 818 O O . ILE A 1 104 ? 8.258 6.726 -18.540 1.00 45.03 104 ILE A O 1
ATOM 822 N N . ASP A 1 105 ? 7.537 7.782 -16.703 1.00 41.94 105 ASP A N 1
ATOM 823 C CA . ASP A 1 105 ? 8.485 8.893 -16.830 1.00 41.94 105 ASP A CA 1
ATOM 824 C C . ASP A 1 105 ? 9.691 8.581 -15.944 1.00 41.94 105 ASP A C 1
ATOM 826 O O . ASP A 1 105 ? 9.788 9.026 -14.802 1.00 41.94 105 ASP A O 1
ATOM 830 N N . ASP A 1 106 ? 10.557 7.717 -16.470 1.00 44.31 106 ASP A N 1
ATOM 831 C CA . ASP A 1 106 ? 11.946 7.620 -16.041 1.00 44.31 106 ASP A CA 1
ATOM 832 C C . ASP A 1 106 ? 12.740 8.662 -16.848 1.00 44.31 106 ASP A C 1
ATOM 834 O O . ASP A 1 106 ? 13.331 8.338 -17.884 1.00 44.31 106 ASP A O 1
ATOM 838 N N . THR A 1 107 ? 12.734 9.914 -16.383 1.00 37.97 107 THR A N 1
ATOM 839 C CA . THR A 1 107 ? 13.749 10.917 -16.743 1.00 37.97 107 THR A CA 1
ATOM 840 C C . THR A 1 107 ? 14.414 11.465 -15.486 1.00 37.97 107 THR A C 1
ATOM 842 O O . THR A 1 107 ? 13.688 11.827 -14.533 1.00 37.97 107 THR A O 1
#

Foldseek 3Di:
DDDDDDDPDWDKDWDLPDAPDVSQWIWIQIPPPGIDTDWAFDDPQISPLVCCVDPRHGPHDADWDWAQDDCDPPVSVVVVVVVCVPPVDDCNPDTDTHGPPPDPPPD

Radius of gyration: 16.31 Å; chains: 1; bounding box: 41×34×39 Å

Sequence (107 aa):
MESASGGLMISCRVDFNHLYDEGRVARLDVGGVGSFPVFSGLGNLANKPESSYMTNATVPPGSYWIVDRPEGGFYSHTQTWFKHAYTGNNYYDWFALFRKDGIIDDT

Organism: Enterobacter sp. (strain 638) (NCBI:txid399742)

Secondary structure (DSSP, 8-state):
-----------EEEEEEEEEGGGTEEEEEETTTEEEEE--SSGGGTT-GGGTTSTTPPPPSS-EEEEEPP--SHHHHHHHHHHHHHH---GGGPEEEEE-SS-----

InterPro domains:
  IPR021225 Tlde1 domain [PF10908] (36-106)

pLDDT: mean 73.95, std 18.28, range [37.56, 95.88]